Protein AF-A0A9N7KS49-F1 (afdb_monomer_lite)

Foldseek 3Di:
DDPLPPDFLVPFPFPPQADDDDLVPDDPVQSLQLRLLSQLLRCVVSVHDQVVSCVNRVDHPVLSVQLVVQQQDQDPVRGRNHSVSSHPPPPPPVPPDDPDPPPDPPPPPDDDD

pLDDT: mean 70.11, std 21.0, range [32.97, 94.88]

Structure (mmCIF, N/CA/C/O backbone):
data_AF-A0A9N7KS49-F1
#
_entry.id   AF-A0A9N7KS49-F1
#
loop_
_atom_site.group_PDB
_atom_site.id
_atom_site.type_symbol
_atom_site.label_atom_id
_atom_site.label_alt_id
_atom_site.label_comp_id
_atom_site.label_asym_id
_atom_site.label_entity_id
_atom_site.label_seq_id
_atom_site.pdbx_PDB_ins_code
_atom_site.Cartn_x
_atom_site.Cartn_y
_atom_site.Cartn_z
_atom_site.occupancy
_atom_site.B_iso_or_equiv
_atom_site.auth_seq_id
_atom_site.auth_comp_id
_atom_site.auth_asym_id
_atom_site.auth_atom_id
_atom_site.pdbx_PDB_model_num
ATOM 1 N N . MET A 1 1 ? -7.348 2.659 28.019 1.00 32.97 1 MET A N 1
ATOM 2 C CA . MET A 1 1 ? -6.104 1.973 27.601 1.00 32.97 1 MET A CA 1
ATOM 3 C C . MET A 1 1 ? -6.292 1.428 26.188 1.00 32.97 1 MET A C 1
ATOM 5 O O . MET A 1 1 ? -6.811 0.331 26.024 1.00 32.97 1 MET A O 1
ATOM 9 N N . SER A 1 2 ? -5.952 2.203 25.156 1.00 36.44 2 SER A N 1
ATOM 10 C CA . SER A 1 2 ? -6.073 1.741 23.767 1.00 36.44 2 SER A CA 1
ATOM 11 C C . SER A 1 2 ? -4.874 0.860 23.429 1.00 36.44 2 SER A C 1
ATOM 13 O O . SER A 1 2 ? -3.767 1.361 23.246 1.00 36.44 2 SER A O 1
ATOM 15 N N . LYS A 1 3 ? -5.077 -0.461 23.383 1.00 36.06 3 LYS A N 1
ATOM 16 C CA . LYS A 1 3 ? -4.084 -1.396 22.845 1.00 36.06 3 LYS A CA 1
ATOM 17 C C . LYS A 1 3 ? -3.938 -1.092 21.353 1.00 36.06 3 LYS A C 1
ATOM 19 O O . LYS A 1 3 ? -4.767 -1.519 20.556 1.00 36.06 3 LYS A O 1
ATOM 24 N N . SER A 1 4 ? -2.910 -0.330 20.984 1.00 38.47 4 SER A N 1
ATOM 25 C CA . SER A 1 4 ? -2.469 -0.206 19.594 1.00 38.47 4 SER A CA 1
ATOM 26 C C . SER A 1 4 ? -1.878 -1.557 19.189 1.00 38.47 4 SER A C 1
ATOM 28 O O . SER A 1 4 ? -0.683 -1.814 19.334 1.00 38.47 4 SER A O 1
ATOM 30 N N . GLY A 1 5 ? -2.755 -2.496 18.829 1.00 43.06 5 GLY A N 1
ATOM 31 C CA . GLY A 1 5 ? -2.355 -3.786 18.294 1.00 43.06 5 GLY A CA 1
ATOM 32 C C . GLY A 1 5 ? -1.620 -3.531 16.989 1.00 43.06 5 GLY A C 1
ATOM 33 O O . GLY A 1 5 ? -2.218 -3.039 16.036 1.00 43.06 5 GLY A O 1
ATOM 34 N N . LYS A 1 6 ? -0.318 -3.822 16.957 1.00 48.78 6 LYS A N 1
ATOM 35 C CA . LYS A 1 6 ? 0.483 -3.789 15.731 1.00 48.78 6 LYS A CA 1
ATOM 36 C C . LYS A 1 6 ? -0.071 -4.858 14.787 1.00 48.78 6 LYS A C 1
ATOM 38 O O . LYS A 1 6 ? 0.258 -6.035 14.917 1.00 48.78 6 LYS A O 1
ATOM 43 N N . ILE A 1 7 ? -0.970 -4.465 13.891 1.00 54.75 7 ILE A N 1
ATOM 44 C CA . ILE A 1 7 ? -1.427 -5.326 12.801 1.00 54.75 7 ILE A CA 1
ATOM 45 C C . ILE A 1 7 ? -0.326 -5.285 11.743 1.00 54.75 7 ILE A C 1
ATOM 47 O O . ILE A 1 7 ? -0.120 -4.248 11.114 1.00 54.75 7 ILE A O 1
ATOM 51 N N . SER A 1 8 ? 0.422 -6.381 11.599 1.00 51.72 8 SER A N 1
ATOM 52 C CA . SER A 1 8 ? 1.389 -6.528 10.509 1.00 51.72 8 SER A CA 1
ATOM 53 C C . SER A 1 8 ? 0.667 -6.901 9.215 1.00 51.72 8 SER A C 1
ATOM 55 O O . SER A 1 8 ? -0.390 -7.538 9.237 1.00 51.72 8 SER A O 1
ATOM 57 N N . CYS A 1 9 ? 1.238 -6.495 8.079 1.00 49.56 9 CYS A N 1
ATOM 58 C CA . CYS A 1 9 ? 0.683 -6.788 6.757 1.00 49.56 9 CYS A CA 1
ATOM 59 C C . CYS A 1 9 ? 0.601 -8.307 6.496 1.00 49.56 9 CYS A C 1
ATOM 61 O O . CYS A 1 9 ? -0.313 -8.763 5.818 1.00 49.56 9 CYS A O 1
ATOM 63 N N . ASP A 1 10 ? 1.496 -9.087 7.110 1.00 51.16 10 ASP A N 1
ATOM 64 C CA . ASP A 1 10 ? 1.628 -10.542 6.927 1.00 51.16 10 ASP A CA 1
ATOM 65 C C . ASP A 1 10 ? 0.418 -11.346 7.432 1.00 51.16 10 ASP A C 1
ATOM 67 O O . ASP A 1 10 ? 0.258 -12.510 7.081 1.00 51.16 10 ASP A O 1
ATOM 71 N N . LYS A 1 11 ? -0.436 -10.741 8.273 1.00 49.00 11 LYS A N 1
ATOM 72 C CA . LYS A 1 11 ? -1.644 -11.378 8.831 1.00 49.00 11 LYS A CA 1
ATOM 73 C C . LYS A 1 11 ? -2.928 -11.060 8.062 1.00 49.00 11 LYS A C 1
ATOM 75 O O . LYS A 1 11 ? -3.998 -11.516 8.458 1.00 49.00 11 LYS A O 1
ATOM 80 N N . LEU A 1 12 ? -2.848 -10.237 7.023 1.00 56.22 12 LEU A N 1
ATOM 81 C CA . LEU A 1 12 ? -3.991 -9.849 6.203 1.00 56.22 12 LEU A CA 1
ATOM 82 C C . LEU A 1 12 ? -4.042 -10.757 4.970 1.00 56.22 12 LEU A C 1
ATOM 84 O O . LEU A 1 12 ? -2.997 -11.069 4.408 1.00 56.22 12 LEU A O 1
ATOM 88 N N . ASP A 1 13 ? -5.234 -11.189 4.541 1.00 54.78 13 ASP A N 1
ATOM 89 C CA . ASP A 1 13 ? -5.373 -11.978 3.309 1.00 54.78 13 ASP A CA 1
ATOM 90 C C . ASP A 1 13 ? -5.166 -11.035 2.117 1.00 54.78 13 ASP A C 1
ATOM 92 O O . ASP A 1 13 ? -6.062 -10.317 1.662 1.00 54.78 13 ASP A O 1
ATOM 96 N N . LEU A 1 14 ? -3.901 -10.888 1.725 1.00 62.91 14 LEU A N 1
ATOM 97 C CA . LEU A 1 14 ? -3.484 -10.035 0.624 1.00 62.91 14 LEU A CA 1
ATOM 98 C C . LEU A 1 14 ? -3.840 -10.735 -0.692 1.00 62.91 14 LEU A C 1
ATOM 100 O O . LEU A 1 14 ? -3.724 -11.954 -0.808 1.00 62.91 14 LEU A O 1
ATOM 104 N N . ARG A 1 15 ? -4.191 -9.965 -1.729 1.00 67.50 15 ARG A N 1
ATOM 105 C CA . ARG A 1 15 ? -4.264 -10.500 -3.097 1.00 67.50 15 ARG A CA 1
ATOM 106 C C . ARG A 1 15 ? -2.903 -11.106 -3.468 1.00 67.50 15 ARG A C 1
ATOM 108 O O . ARG A 1 15 ? -1.940 -10.369 -3.665 1.00 67.50 15 ARG A O 1
ATOM 115 N N . LYS A 1 16 ? -2.815 -12.442 -3.472 1.00 65.25 16 LYS A N 1
ATOM 116 C CA . LYS A 1 16 ? -1.558 -13.216 -3.568 1.00 65.25 16 LYS A CA 1
ATOM 117 C C . LYS A 1 16 ? -0.776 -12.959 -4.859 1.00 65.25 16 LYS A C 1
ATOM 119 O O . LYS A 1 16 ? 0.422 -13.200 -4.920 1.00 65.25 16 LYS A O 1
ATOM 124 N N . ASP A 1 17 ? -1.462 -12.474 -5.880 1.00 69.62 17 ASP A N 1
ATOM 125 C CA . ASP A 1 17 ? -0.952 -12.122 -7.199 1.00 69.62 17 ASP A CA 1
ATOM 126 C C . ASP A 1 17 ? -0.369 -10.699 -7.271 1.00 69.62 17 ASP A C 1
ATOM 128 O O . ASP A 1 17 ? 0.238 -10.330 -8.280 1.00 69.62 17 ASP A O 1
ATOM 132 N N . TRP A 1 18 ? -0.532 -9.880 -6.225 1.00 75.38 18 TRP A N 1
ATOM 133 C CA . TRP A 1 18 ? -0.075 -8.495 -6.247 1.00 75.38 18 TRP A CA 1
ATOM 134 C C . TRP A 1 18 ? 1.433 -8.380 -6.010 1.00 75.38 18 TRP A C 1
ATOM 136 O O . TRP A 1 18 ? 1.931 -8.829 -4.977 1.00 75.38 18 TRP A O 1
ATOM 146 N N . PRO A 1 19 ? 2.172 -7.702 -6.907 1.00 74.06 19 PRO A N 1
ATOM 147 C CA . PRO A 1 19 ? 3.600 -7.496 -6.722 1.00 74.06 19 PRO A CA 1
ATOM 148 C C . PRO A 1 19 ? 3.875 -6.633 -5.483 1.00 74.06 19 PRO A C 1
ATOM 150 O O . PRO A 1 19 ? 3.275 -5.567 -5.307 1.00 74.06 19 PRO A O 1
ATOM 153 N N . VAL A 1 20 ? 4.813 -7.090 -4.650 1.00 73.50 20 VAL A N 1
ATOM 154 C CA . VAL A 1 20 ? 5.275 -6.405 -3.433 1.00 73.50 20 VAL A CA 1
ATOM 155 C C . VAL A 1 20 ? 6.520 -5.563 -3.757 1.00 73.50 20 VAL A C 1
ATOM 157 O O . VAL A 1 20 ? 7.376 -6.024 -4.514 1.00 73.50 20 VAL A O 1
ATOM 160 N N . PRO A 1 21 ? 6.641 -4.325 -3.241 1.00 71.44 21 PRO A N 1
ATOM 161 C CA . PRO A 1 21 ? 7.847 -3.517 -3.415 1.00 71.44 21 PRO A CA 1
ATOM 162 C C . PRO A 1 21 ? 9.099 -4.151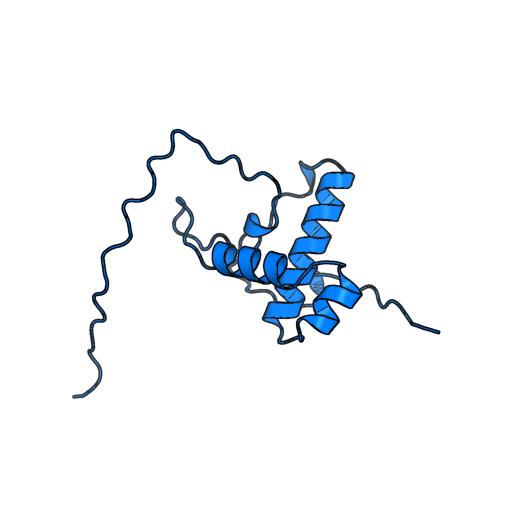 -2.787 1.00 71.44 21 PRO A C 1
ATOM 164 O O . PRO A 1 21 ? 9.018 -4.779 -1.735 1.00 71.44 21 PRO A O 1
ATOM 167 N N . ALA A 1 22 ? 10.269 -3.934 -3.396 1.00 75.69 22 ALA A N 1
ATOM 168 C CA . ALA A 1 22 ? 11.555 -4.389 -2.862 1.00 75.69 22 ALA A CA 1
ATOM 169 C C . ALA A 1 22 ? 12.044 -3.460 -1.732 1.00 75.69 22 ALA A C 1
ATOM 171 O O . ALA A 1 22 ? 12.682 -2.440 -1.988 1.00 75.69 22 ALA A O 1
ATOM 172 N N . TYR A 1 23 ? 11.714 -3.796 -0.484 1.00 67.06 23 TYR A N 1
ATOM 173 C CA . TYR A 1 23 ? 12.023 -2.983 0.702 1.00 67.06 23 TYR A CA 1
ATOM 174 C C . TYR A 1 23 ? 13.519 -2.807 0.979 1.00 67.06 23 TYR A C 1
ATOM 176 O O . TYR A 1 23 ? 13.926 -1.783 1.528 1.00 67.06 23 TYR A O 1
ATOM 184 N N . ASP A 1 24 ? 14.336 -3.783 0.595 1.00 70.06 24 ASP A N 1
ATOM 185 C CA . ASP A 1 24 ? 15.771 -3.797 0.901 1.00 70.06 24 ASP A CA 1
ATOM 186 C C . ASP A 1 24 ? 16.526 -2.653 0.213 1.00 70.06 24 ASP A C 1
ATOM 188 O O . ASP A 1 24 ? 17.569 -2.216 0.689 1.00 70.06 24 ASP A O 1
ATOM 192 N N . LEU A 1 25 ? 15.959 -2.124 -0.875 1.00 74.62 25 LEU A N 1
ATOM 193 C CA . LEU A 1 25 ? 16.529 -1.034 -1.666 1.00 74.62 25 LEU A CA 1
ATOM 194 C C . LEU A 1 25 ? 16.089 0.361 -1.194 1.00 74.62 25 LEU A C 1
ATOM 196 O O . LEU A 1 25 ? 16.511 1.358 -1.774 1.00 74.62 25 LEU A O 1
ATOM 200 N N . MET A 1 26 ? 15.219 0.448 -0.185 1.00 74.00 26 MET A N 1
ATOM 201 C CA . MET A 1 26 ? 14.646 1.710 0.290 1.00 74.00 26 MET A CA 1
ATOM 202 C C . MET A 1 26 ? 15.354 2.218 1.542 1.00 74.00 26 MET A C 1
ATOM 204 O O . MET A 1 26 ? 15.751 1.436 2.410 1.00 74.00 26 MET A O 1
ATOM 208 N N . ALA A 1 27 ? 15.432 3.542 1.683 1.00 81.50 27 ALA A N 1
ATOM 209 C CA . ALA A 1 27 ? 15.831 4.154 2.945 1.00 81.50 27 ALA A CA 1
ATOM 210 C C . ALA A 1 27 ? 14.790 3.862 4.043 1.00 81.50 27 ALA A C 1
ATOM 212 O O . ALA A 1 27 ? 13.608 3.661 3.760 1.00 81.50 27 ALA A O 1
ATOM 213 N N . GLU A 1 28 ? 15.198 3.882 5.314 1.00 77.50 28 GLU A N 1
ATOM 214 C CA . GLU A 1 28 ? 14.327 3.506 6.440 1.00 77.50 28 GLU A CA 1
ATOM 215 C C . GLU A 1 28 ? 13.019 4.315 6.492 1.00 77.50 28 GLU A C 1
ATOM 217 O O . GLU A 1 28 ? 11.927 3.753 6.574 1.00 77.50 28 GLU A O 1
ATOM 222 N N . ALA A 1 29 ? 13.107 5.637 6.332 1.00 78.06 29 ALA A N 1
ATOM 223 C CA . ALA A 1 29 ? 11.934 6.510 6.296 1.00 78.06 29 ALA A CA 1
ATOM 224 C C . ALA A 1 29 ? 10.984 6.192 5.123 1.00 78.06 29 ALA A C 1
ATOM 226 O O . ALA A 1 29 ? 9.761 6.314 5.242 1.00 78.06 29 ALA A O 1
ATOM 227 N N . GLU A 1 30 ? 11.529 5.762 3.983 1.00 80.00 30 GLU A N 1
ATOM 228 C CA . GLU A 1 30 ? 10.734 5.358 2.824 1.00 80.00 30 GLU A CA 1
ATOM 229 C C . GLU A 1 30 ? 10.060 4.006 3.061 1.00 80.00 30 GLU A C 1
ATOM 231 O O . GLU A 1 30 ? 8.871 3.862 2.755 1.00 80.00 30 GLU A O 1
ATOM 236 N N . ARG A 1 31 ? 10.774 3.050 3.675 1.00 81.81 31 ARG A N 1
ATOM 237 C CA . ARG A 1 31 ? 10.221 1.749 4.078 1.00 81.81 31 ARG A CA 1
ATOM 238 C C . ARG A 1 31 ? 9.014 1.922 4.984 1.00 81.81 31 ARG A C 1
ATOM 240 O O . ARG A 1 31 ? 7.957 1.364 4.689 1.00 81.81 31 ARG A O 1
ATOM 247 N N . GLU A 1 32 ? 9.129 2.734 6.033 1.00 84.38 32 GLU A N 1
ATOM 248 C CA . GLU A 1 32 ? 8.014 2.981 6.952 1.00 84.38 32 GLU A CA 1
ATOM 249 C C . GL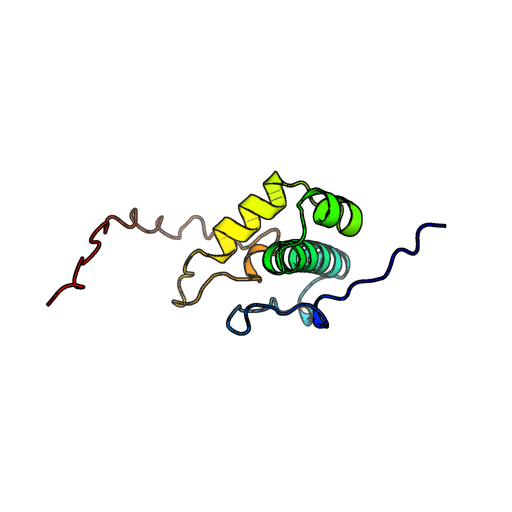U A 1 32 ? 6.792 3.569 6.234 1.00 84.38 32 GLU A C 1
ATOM 251 O O . GLU A 1 32 ? 5.648 3.169 6.479 1.00 84.38 32 GLU A O 1
ATOM 256 N N . ALA A 1 33 ? 7.012 4.525 5.327 1.00 85.75 33 ALA A N 1
ATOM 257 C CA . ALA A 1 33 ? 5.934 5.148 4.569 1.00 85.75 33 ALA A CA 1
ATOM 258 C C . ALA A 1 33 ? 5.233 4.146 3.635 1.00 85.75 33 ALA A C 1
ATOM 260 O O . ALA A 1 33 ? 4.002 4.149 3.528 1.00 85.75 33 ALA A O 1
ATOM 261 N N . VAL A 1 34 ? 6.001 3.278 2.971 1.00 86.50 34 VAL A N 1
ATOM 262 C CA . VAL A 1 34 ? 5.487 2.215 2.096 1.00 86.50 34 VAL A CA 1
ATOM 263 C C . VAL A 1 34 ? 4.702 1.184 2.906 1.00 86.50 34 VAL A C 1
ATOM 265 O O . VAL A 1 34 ? 3.566 0.872 2.546 1.00 86.50 34 VAL A O 1
ATOM 268 N N . GLN A 1 35 ? 5.230 0.735 4.046 1.00 86.62 35 GLN A N 1
ATOM 269 C CA . GLN A 1 35 ? 4.549 -0.211 4.933 1.00 86.62 35 GLN A CA 1
ATOM 270 C C . GLN A 1 35 ? 3.213 0.337 5.448 1.00 86.62 35 GLN A C 1
ATOM 272 O O . GLN A 1 35 ? 2.199 -0.358 5.381 1.00 86.62 35 GLN A O 1
ATOM 277 N N . LYS A 1 36 ? 3.165 1.605 5.884 1.00 89.25 36 LYS A N 1
ATOM 278 C CA . LYS A 1 36 ? 1.913 2.259 6.316 1.00 89.25 36 LYS A CA 1
ATOM 279 C C . LYS A 1 36 ? 0.859 2.268 5.208 1.00 89.25 36 LYS A C 1
ATOM 281 O O . LYS A 1 36 ? -0.313 1.982 5.456 1.00 89.25 36 LYS A O 1
ATOM 286 N N . ARG A 1 37 ? 1.262 2.573 3.973 1.00 91.06 37 ARG A N 1
ATOM 287 C CA . ARG A 1 37 ? 0.360 2.584 2.810 1.00 91.06 37 ARG A CA 1
ATOM 288 C C . ARG A 1 37 ? -0.111 1.183 2.434 1.00 91.06 37 ARG A C 1
ATOM 290 O O . ARG A 1 37 ? -1.298 1.014 2.159 1.00 91.06 37 ARG A O 1
ATOM 297 N N . MET A 1 38 ? 0.778 0.190 2.459 1.00 89.19 38 MET A N 1
ATOM 298 C CA . MET A 1 38 ? 0.416 -1.207 2.216 1.00 89.19 38 MET A CA 1
ATOM 299 C C . MET A 1 38 ? -0.564 -1.727 3.263 1.00 89.19 38 MET A C 1
ATOM 301 O O . MET A 1 38 ? -1.593 -2.285 2.890 1.00 89.19 38 MET A O 1
ATOM 305 N N . LEU A 1 39 ? -0.321 -1.445 4.546 1.00 90.19 39 LEU A N 1
ATOM 306 C CA . LEU A 1 39 ? -1.246 -1.774 5.627 1.00 90.19 39 LEU A CA 1
ATOM 307 C C . LEU A 1 39 ? -2.619 -1.125 5.405 1.00 90.19 39 LEU A C 1
ATOM 309 O O . LEU A 1 39 ? -3.648 -1.782 5.549 1.00 90.19 39 LEU A O 1
ATOM 313 N N . ALA A 1 40 ? -2.658 0.144 4.990 1.00 92.12 40 ALA A N 1
ATOM 314 C CA . ALA A 1 40 ? -3.915 0.840 4.727 1.00 92.12 40 ALA A CA 1
ATOM 315 C C . ALA A 1 40 ? -4.713 0.207 3.573 1.00 92.12 40 ALA A C 1
ATOM 317 O O . ALA A 1 40 ? -5.935 0.060 3.660 1.00 92.12 40 ALA A O 1
ATOM 318 N N . MET A 1 41 ? -4.022 -0.186 2.499 1.00 90.81 41 MET A N 1
ATOM 319 C CA . MET A 1 41 ? -4.623 -0.899 1.371 1.00 90.81 41 MET A CA 1
ATOM 320 C C . MET A 1 41 ? -5.130 -2.281 1.794 1.00 90.81 41 MET A C 1
ATOM 322 O O . MET A 1 41 ? -6.282 -2.613 1.523 1.00 90.81 41 MET A O 1
ATOM 326 N N . ALA A 1 42 ? -4.311 -3.049 2.512 1.00 89.50 42 ALA A N 1
ATOM 327 C CA . ALA A 1 42 ? -4.632 -4.396 2.965 1.00 89.50 42 ALA A CA 1
ATOM 328 C C . ALA A 1 42 ? -5.836 -4.420 3.921 1.00 89.50 42 ALA A C 1
ATOM 330 O O . ALA A 1 42 ? -6.756 -5.215 3.732 1.00 89.50 42 ALA A O 1
ATOM 331 N N . LEU A 1 43 ? -5.896 -3.502 4.894 1.00 88.81 43 LEU A N 1
ATOM 332 C CA . LEU A 1 43 ? -7.055 -3.359 5.781 1.00 88.81 43 LEU A CA 1
ATOM 333 C C . LEU A 1 43 ? -8.324 -3.063 4.977 1.00 88.81 43 LEU A C 1
ATOM 335 O O . LEU A 1 43 ? -9.381 -3.647 5.216 1.00 88.81 43 LEU A O 1
ATOM 339 N N . ARG A 1 44 ? -8.243 -2.171 3.985 1.00 91.69 44 ARG A N 1
ATOM 340 C CA . ARG A 1 44 ? -9.422 -1.846 3.183 1.00 91.69 44 ARG A CA 1
ATOM 341 C C . ARG A 1 44 ? -9.877 -3.024 2.316 1.00 91.69 44 ARG A C 1
ATOM 343 O O . ARG A 1 44 ? -11.090 -3.210 2.195 1.00 91.69 44 ARG A O 1
ATOM 350 N N . LEU A 1 45 ? -8.948 -3.793 1.744 1.00 88.00 45 LEU A N 1
ATOM 351 C CA . LEU A 1 45 ? -9.239 -4.999 0.956 1.00 88.00 45 LEU A CA 1
ATOM 352 C C . LEU A 1 45 ? -9.883 -6.104 1.803 1.00 88.00 45 LEU A C 1
ATOM 354 O O . LEU A 1 45 ? -10.818 -6.742 1.338 1.00 88.00 45 LEU A O 1
ATOM 358 N N . ASN A 1 46 ? -9.486 -6.232 3.071 1.00 86.94 46 ASN A N 1
ATOM 359 C CA . ASN A 1 46 ? -10.099 -7.147 4.043 1.00 86.94 46 ASN A CA 1
ATOM 360 C C . ASN A 1 46 ? -11.445 -6.645 4.611 1.00 86.94 46 ASN A C 1
ATOM 362 O O . ASN A 1 46 ? -11.936 -7.143 5.618 1.00 86.94 46 ASN A O 1
ATOM 366 N N . GLY A 1 47 ? -12.057 -5.627 3.998 1.00 90.12 47 GLY A N 1
ATOM 367 C CA . GLY A 1 47 ? -13.395 -5.157 4.366 1.00 90.12 47 GLY A CA 1
ATOM 368 C C . GLY A 1 47 ? -13.451 -4.180 5.544 1.00 90.12 47 GLY A C 1
ATOM 369 O O . GLY A 1 47 ? -14.541 -3.725 5.898 1.00 90.12 47 GLY A O 1
ATOM 370 N N . HIS A 1 48 ? -12.315 -3.773 6.123 1.00 92.06 48 HIS A N 1
ATOM 371 C CA . HIS A 1 48 ? -12.326 -2.783 7.200 1.00 92.06 48 HIS A CA 1
ATOM 372 C C . HIS A 1 48 ? -12.850 -1.421 6.709 1.00 92.06 48 HIS A C 1
ATOM 374 O O . HIS A 1 48 ? -12.547 -0.945 5.608 1.00 92.06 48 HIS A O 1
ATOM 380 N N . ARG A 1 49 ? -13.637 -0.750 7.562 1.00 93.62 49 ARG A N 1
ATOM 381 C CA . ARG A 1 49 ? -14.194 0.584 7.280 1.00 93.62 49 ARG A CA 1
ATOM 382 C C . ARG A 1 49 ? -13.071 1.624 7.239 1.00 93.62 49 ARG A C 1
ATOM 384 O O . ARG A 1 49 ? -12.147 1.565 8.043 1.00 93.62 49 ARG A O 1
ATOM 391 N N . TYR A 1 50 ? -13.206 2.652 6.396 1.00 93.06 50 TYR A N 1
ATOM 392 C CA . TYR A 1 50 ? -12.200 3.722 6.276 1.00 93.06 50 TYR A CA 1
ATOM 393 C C . TYR A 1 50 ? -11.832 4.396 7.606 1.00 93.06 50 TYR A C 1
ATOM 395 O O . TYR A 1 50 ? -10.670 4.725 7.791 1.00 93.06 50 TYR A O 1
ATOM 403 N N . LYS A 1 51 ? -12.778 4.538 8.548 1.00 93.75 51 LYS A N 1
ATOM 404 C CA . LYS A 1 51 ? -12.485 5.077 9.889 1.00 93.75 51 LYS A CA 1
ATOM 405 C C . LYS A 1 51 ? -11.459 4.232 10.658 1.00 93.75 51 LYS A C 1
ATOM 407 O O . LYS A 1 51 ? -10.601 4.786 11.326 1.00 93.75 51 LYS A O 1
ATOM 412 N N . VAL A 1 52 ? -11.538 2.904 10.536 1.00 93.25 52 VAL A N 1
ATOM 413 C CA . VAL A 1 52 ? -10.595 1.965 11.171 1.00 93.25 52 VAL A CA 1
ATOM 414 C C . VAL A 1 52 ? -9.235 2.025 10.477 1.00 93.25 52 VAL A C 1
ATOM 416 O O . VAL A 1 52 ? -8.197 2.048 11.131 1.00 93.25 52 VAL A O 1
ATOM 419 N N . VAL A 1 53 ? -9.235 2.106 9.144 1.00 92.88 53 VAL A N 1
ATOM 420 C CA . VAL A 1 53 ? -8.003 2.275 8.360 1.00 92.88 53 VAL A CA 1
ATOM 421 C C . VAL A 1 53 ? -7.276 3.557 8.768 1.00 92.88 53 VAL A C 1
ATOM 423 O O . VAL A 1 53 ? -6.080 3.522 9.048 1.00 92.88 53 VAL A O 1
ATOM 426 N N . GLU A 1 54 ? -7.997 4.673 8.852 1.00 94.88 54 GLU A N 1
ATOM 427 C CA . GLU A 1 54 ? -7.450 5.971 9.242 1.00 94.88 54 GLU A CA 1
ATOM 428 C C . GLU A 1 54 ? -6.932 5.963 10.685 1.00 94.88 54 GLU A C 1
ATOM 430 O O . GLU A 1 54 ? -5.819 6.422 10.918 1.00 94.88 54 GLU A O 1
ATOM 435 N N . SER A 1 55 ? -7.655 5.359 11.638 1.00 93.44 55 SER A N 1
ATOM 436 C CA . SER A 1 55 ? -7.184 5.277 13.029 1.00 93.44 55 SER A CA 1
ATOM 437 C C . SER A 1 55 ? -5.907 4.451 13.196 1.00 93.44 55 SER A C 1
ATOM 439 O O . SER A 1 55 ? -5.112 4.733 14.085 1.00 93.44 55 SER A O 1
ATOM 441 N N . LEU A 1 56 ? -5.717 3.417 12.370 1.00 90.75 56 LEU A N 1
ATOM 442 C CA . LEU A 1 56 ? -4.576 2.503 12.482 1.00 90.75 56 LEU A CA 1
ATOM 443 C C . LEU A 1 56 ? -3.353 2.961 11.684 1.00 90.75 56 LEU A C 1
ATOM 445 O O . LEU A 1 56 ? -2.230 2.619 12.038 1.00 90.75 56 LEU A O 1
ATOM 449 N N . THR A 1 57 ? -3.560 3.704 10.597 1.00 90.56 57 THR A N 1
ATOM 450 C CA . THR A 1 57 ? -2.485 4.042 9.645 1.00 90.56 57 THR A CA 1
ATOM 451 C C . THR A 1 57 ? -2.248 5.539 9.482 1.00 90.56 57 THR A C 1
ATOM 453 O O . THR A 1 57 ? -1.254 5.931 8.876 1.00 90.56 57 THR A O 1
ATOM 456 N N . GLY A 1 58 ? -3.162 6.383 9.969 1.00 92.12 58 GLY A N 1
ATOM 457 C CA . GLY A 1 58 ? -3.178 7.824 9.703 1.00 92.12 58 GLY A CA 1
ATOM 458 C C . GLY A 1 58 ? -3.540 8.190 8.257 1.00 92.12 58 GLY A C 1
ATOM 459 O O . GLY A 1 58 ? -3.537 9.366 7.895 1.00 92.12 58 GLY A O 1
ATOM 460 N N . MET A 1 59 ? -3.845 7.206 7.402 1.00 92.00 59 MET A N 1
ATOM 461 C CA . MET A 1 59 ? -4.130 7.442 5.989 1.00 92.00 59 MET A CA 1
ATOM 462 C C . MET A 1 59 ? -5.573 7.897 5.783 1.00 92.00 59 MET A C 1
ATOM 464 O O . MET A 1 59 ? -6.526 7.169 6.060 1.00 92.00 59 MET A O 1
ATOM 468 N N . LYS A 1 60 ? -5.731 9.083 5.191 1.00 92.50 60 LYS A N 1
ATOM 469 C CA . LYS A 1 60 ? -7.041 9.633 4.828 1.00 92.50 60 LYS A CA 1
ATOM 470 C C . LYS A 1 60 ? -7.740 8.767 3.780 1.00 92.50 60 LYS A C 1
ATOM 472 O O . LYS A 1 60 ? -7.113 8.280 2.834 1.00 92.50 60 LYS A O 1
ATOM 477 N N . ARG A 1 61 ? -9.073 8.684 3.865 1.00 92.44 61 ARG A N 1
ATOM 478 C CA . ARG A 1 61 ? -9.936 7.943 2.920 1.00 92.44 61 ARG A CA 1
ATOM 479 C C . ARG A 1 61 ? -9.588 8.186 1.448 1.00 92.44 61 ARG A C 1
ATOM 481 O O . ARG A 1 61 ? -9.505 7.231 0.682 1.00 92.44 61 ARG A O 1
ATOM 488 N N . GLN A 1 62 ? -9.400 9.445 1.052 1.00 92.50 62 GLN A N 1
ATOM 489 C CA . GLN A 1 62 ? -9.109 9.825 -0.337 1.00 92.50 62 GLN A CA 1
ATOM 490 C C . GLN A 1 62 ? -7.781 9.235 -0.830 1.00 92.50 62 GLN A C 1
ATOM 492 O O . GLN A 1 62 ? -7.715 8.720 -1.946 1.00 92.50 62 GLN A O 1
ATOM 497 N N . ALA A 1 63 ? -6.747 9.246 0.016 1.00 90.94 63 ALA A N 1
ATOM 498 C CA . ALA A 1 63 ? -5.446 8.675 -0.312 1.00 90.94 63 ALA A CA 1
ATOM 499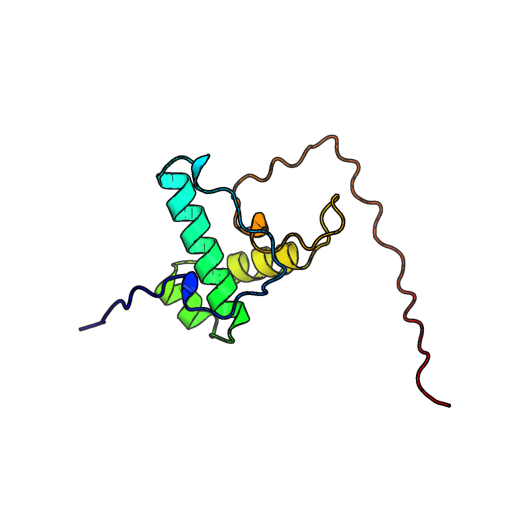 C C . ALA A 1 63 ? -5.540 7.152 -0.480 1.00 90.94 63 ALA A C 1
ATOM 501 O O . ALA A 1 63 ? -5.065 6.613 -1.477 1.00 90.94 63 ALA A O 1
ATOM 502 N N . VAL A 1 64 ? -6.228 6.466 0.441 1.00 92.38 64 VAL A N 1
ATOM 503 C CA . VAL A 1 64 ? -6.452 5.012 0.360 1.00 92.38 64 VAL A CA 1
ATOM 504 C C . VAL A 1 64 ? -7.249 4.643 -0.891 1.00 92.38 64 VAL A C 1
ATOM 506 O O . VAL A 1 64 ? -6.869 3.734 -1.620 1.00 92.38 64 VAL A O 1
ATOM 509 N N . HIS A 1 65 ? -8.324 5.376 -1.184 1.00 91.25 65 HIS A N 1
ATOM 510 C CA . HIS A 1 65 ? -9.129 5.160 -2.384 1.00 91.25 65 HIS A CA 1
ATOM 511 C C . HIS A 1 65 ? -8.316 5.359 -3.674 1.00 91.25 65 HIS A C 1
ATOM 513 O O . HIS A 1 65 ? -8.379 4.529 -4.577 1.00 91.25 65 HIS A O 1
ATOM 519 N N . SER A 1 66 ? -7.509 6.423 -3.750 1.00 89.69 66 SER A N 1
ATOM 520 C CA . SER A 1 66 ? -6.622 6.678 -4.893 1.00 89.69 66 SER A CA 1
ATOM 521 C C . SER A 1 66 ? -5.580 5.568 -5.078 1.00 89.69 66 SER A C 1
ATOM 523 O O . SER A 1 66 ? -5.336 5.123 -6.199 1.00 89.69 66 SER A O 1
ATOM 525 N N . MET A 1 67 ? -4.989 5.070 -3.987 1.00 90.81 67 MET A N 1
ATOM 526 C CA . MET A 1 67 ? -4.061 3.935 -4.041 1.00 90.81 67 MET A CA 1
ATOM 527 C C . MET A 1 67 ? -4.736 2.659 -4.541 1.00 90.81 67 MET A C 1
ATOM 529 O O . MET A 1 67 ? -4.174 2.001 -5.406 1.00 90.81 67 MET A O 1
ATOM 533 N N . LEU A 1 68 ? -5.938 2.334 -4.063 1.00 90.00 68 LEU A N 1
ATOM 534 C CA . LEU A 1 68 ? -6.660 1.136 -4.505 1.00 90.00 68 LEU A CA 1
ATOM 535 C C . LEU A 1 68 ? -7.056 1.212 -5.979 1.00 90.00 68 LEU A C 1
ATOM 537 O O . LEU A 1 68 ? -6.808 0.266 -6.716 1.00 90.00 68 LEU A O 1
ATOM 541 N N . ARG A 1 69 ? -7.551 2.369 -6.437 1.00 88.19 69 ARG A N 1
ATOM 542 C CA . ARG A 1 69 ? -7.835 2.586 -7.862 1.00 88.19 69 ARG A CA 1
ATOM 543 C C . ARG A 1 69 ? -6.590 2.371 -8.723 1.00 88.19 69 ARG A C 1
ATOM 545 O O . ARG A 1 69 ? -6.683 1.797 -9.798 1.00 88.19 69 ARG A O 1
ATOM 552 N N . ARG A 1 70 ? -5.424 2.843 -8.264 1.00 86.38 70 ARG A N 1
ATOM 553 C CA . ARG A 1 70 ? -4.145 2.618 -8.957 1.00 86.38 70 ARG A CA 1
ATOM 554 C C . ARG A 1 70 ? -3.715 1.156 -8.903 1.00 86.38 70 ARG A C 1
ATOM 556 O O . ARG A 1 70 ? -3.213 0.654 -9.896 1.00 86.38 70 ARG A O 1
ATOM 563 N N . ALA A 1 71 ? -3.922 0.479 -7.780 1.00 86.81 71 ALA A N 1
ATOM 564 C CA . ALA A 1 71 ? -3.557 -0.922 -7.598 1.00 86.81 71 ALA A CA 1
ATOM 565 C C . ALA A 1 71 ? -4.310 -1.867 -8.550 1.00 86.81 71 ALA A C 1
ATOM 567 O O . ALA A 1 71 ? -3.767 -2.891 -8.957 1.00 86.81 71 ALA A O 1
ATOM 568 N N . GLU A 1 72 ? -5.530 -1.493 -8.936 1.00 83.69 72 GLU A N 1
ATOM 569 C CA . GLU A 1 72 ? -6.357 -2.210 -9.912 1.00 83.69 72 GLU A CA 1
ATOM 570 C C . GLU A 1 72 ? -5.964 -1.943 -11.375 1.00 83.69 72 GLU A C 1
ATOM 572 O O . GLU A 1 72 ? -6.417 -2.657 -12.267 1.00 83.69 72 GLU A O 1
ATOM 577 N N . MET A 1 73 ? -5.124 -0.940 -11.654 1.00 84.31 73 MET A N 1
ATOM 578 C CA . MET A 1 73 ? -4.662 -0.668 -13.016 1.00 84.31 73 MET A CA 1
ATOM 579 C C . MET A 1 73 ? -3.641 -1.711 -13.468 1.00 84.31 73 MET A C 1
ATOM 581 O O . MET A 1 73 ? -2.789 -2.135 -12.689 1.00 84.31 73 MET A O 1
ATOM 585 N N . ILE A 1 74 ? -3.676 -2.060 -14.751 1.00 77.25 74 ILE A N 1
ATOM 586 C CA . ILE A 1 74 ? -2.650 -2.897 -15.375 1.00 77.25 74 ILE A CA 1
ATOM 587 C C . ILE A 1 74 ? -1.396 -2.055 -15.630 1.00 77.25 74 ILE A C 1
ATOM 589 O O . ILE A 1 74 ? -1.462 -0.969 -16.210 1.00 77.25 74 ILE A O 1
ATOM 593 N N . ALA A 1 75 ? -0.257 -2.544 -15.153 1.00 75.38 75 ALA A N 1
ATOM 594 C CA . ALA A 1 75 ? 1.060 -1.983 -15.396 1.00 75.38 75 ALA A CA 1
ATOM 595 C C . ALA A 1 75 ? 1.611 -2.440 -16.767 1.00 75.38 75 ALA A C 1
ATOM 597 O O . ALA A 1 75 ? 1.094 -3.390 -17.357 1.00 75.38 75 ALA A O 1
ATOM 598 N N . PRO A 1 76 ? 2.670 -1.795 -17.296 1.00 75.00 76 PRO A N 1
ATOM 599 C CA . PRO A 1 76 ? 3.253 -2.156 -18.595 1.00 75.00 76 PRO A CA 1
ATOM 600 C C . PRO A 1 76 ? 3.765 -3.601 -18.700 1.00 75.00 76 PRO A C 1
ATOM 602 O O . PRO A 1 76 ? 3.898 -4.118 -19.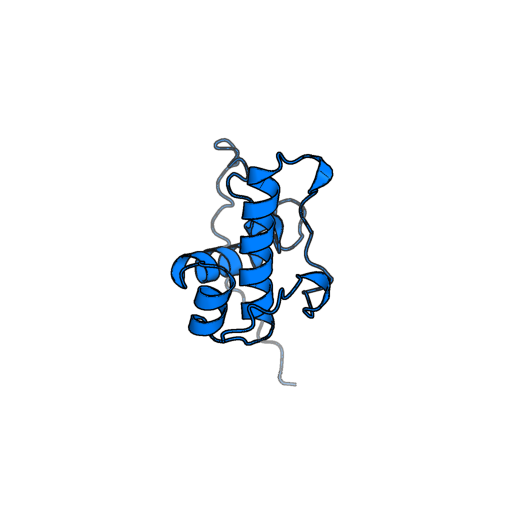801 1.00 75.00 76 PRO A O 1
ATOM 605 N N . ASP A 1 77 ? 4.034 -4.257 -17.570 1.00 79.00 77 ASP A N 1
ATOM 606 C CA . ASP A 1 77 ? 4.415 -5.672 -17.496 1.00 79.00 77 ASP A CA 1
ATOM 607 C C . ASP A 1 77 ? 3.211 -6.634 -17.569 1.00 79.00 77 ASP A C 1
ATOM 609 O O . ASP A 1 77 ? 3.368 -7.837 -17.365 1.00 79.00 77 ASP A O 1
ATOM 613 N N . GLY A 1 78 ? 2.005 -6.118 -17.833 1.00 73.19 78 GLY A N 1
ATOM 614 C CA . GLY A 1 78 ? 0.772 -6.896 -17.973 1.00 73.19 78 GLY A CA 1
ATOM 615 C C . GLY A 1 78 ? 0.154 -7.348 -16.648 1.00 73.19 78 GLY A C 1
ATOM 616 O O . GLY A 1 78 ? -0.897 -7.986 -16.654 1.00 73.19 78 GLY A O 1
ATOM 617 N N . LYS A 1 79 ? 0.763 -7.009 -15.505 1.00 76.44 79 LYS A N 1
ATOM 618 C CA . LYS A 1 79 ? 0.265 -7.361 -14.168 1.00 76.44 79 LYS A CA 1
ATOM 619 C C . LYS A 1 79 ? -0.485 -6.186 -13.536 1.00 76.44 79 LYS A C 1
ATOM 621 O O . LYS A 1 79 ? -0.200 -5.035 -13.868 1.00 76.44 79 LYS A O 1
ATOM 626 N N . PRO A 1 80 ? -1.413 -6.420 -12.592 1.00 77.12 80 PRO A N 1
ATOM 627 C CA . PRO A 1 80 ? -1.946 -5.343 -11.768 1.00 77.12 80 PRO A CA 1
ATOM 628 C C . PRO A 1 80 ? -0.816 -4.595 -11.053 1.00 77.12 80 PRO A C 1
ATOM 630 O O . PRO A 1 80 ? 0.153 -5.200 -10.588 1.00 77.12 80 PRO A O 1
ATOM 633 N N . TYR A 1 81 ? -0.954 -3.278 -10.913 1.00 80.44 81 TYR A N 1
ATOM 634 C CA . TYR A 1 81 ? -0.017 -2.462 -10.142 1.00 80.44 81 TYR A CA 1
ATOM 635 C C . TYR A 1 81 ? 0.097 -2.973 -8.701 1.00 80.44 81 TYR A C 1
ATOM 637 O O . TYR A 1 81 ? 1.178 -2.957 -8.113 1.00 80.44 81 TYR A O 1
ATOM 645 N N . GLY A 1 82 ? -1.020 -3.430 -8.131 1.00 85.81 82 GLY A N 1
ATOM 646 C CA . GLY A 1 82 ? -1.085 -4.016 -6.802 1.00 85.81 82 GLY A CA 1
ATOM 647 C C . GLY A 1 82 ? -0.452 -3.127 -5.732 1.00 85.81 82 GLY A C 1
ATOM 648 O O . GLY A 1 82 ? -0.693 -1.917 -5.680 1.00 85.81 82 GLY A O 1
ATOM 649 N N . TYR A 1 83 ? 0.410 -3.704 -4.893 1.00 83.88 83 TYR A N 1
ATOM 650 C CA . TYR A 1 83 ? 1.069 -2.956 -3.821 1.00 83.88 83 TYR A CA 1
ATOM 651 C C . TYR A 1 83 ? 2.140 -1.979 -4.306 1.00 83.88 83 TYR A C 1
ATOM 653 O O . TYR A 1 83 ? 2.539 -1.111 -3.530 1.00 83.88 83 TYR A O 1
ATOM 661 N N . ARG A 1 84 ? 2.528 -1.977 -5.590 1.00 85.00 84 ARG A N 1
ATOM 662 C CA . ARG A 1 84 ? 3.379 -0.908 -6.153 1.00 85.00 84 ARG A CA 1
ATOM 663 C C . ARG A 1 84 ? 2.719 0.471 -6.037 1.00 85.00 84 ARG A C 1
ATOM 665 O O . ARG A 1 84 ? 3.412 1.481 -5.997 1.00 85.00 84 ARG A O 1
ATOM 672 N N 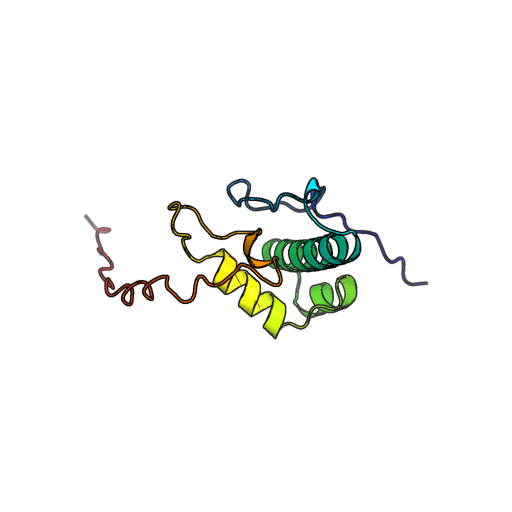. ALA A 1 85 ? 1.389 0.536 -5.911 1.00 86.19 85 ALA A N 1
ATOM 673 C CA . ALA A 1 85 ? 0.658 1.788 -5.698 1.00 86.19 85 ALA A CA 1
ATOM 674 C C . ALA A 1 85 ? 0.991 2.487 -4.361 1.00 86.19 85 ALA A C 1
ATOM 676 O O . ALA A 1 85 ? 0.696 3.675 -4.199 1.00 86.19 85 ALA A O 1
ATOM 677 N N . SER A 1 86 ? 1.611 1.769 -3.418 1.00 86.38 86 SER A N 1
ATOM 678 C CA . SER A 1 86 ? 2.098 2.308 -2.143 1.00 86.38 86 SER A CA 1
ATOM 679 C C . SER A 1 86 ? 3.391 3.127 -2.279 1.00 86.38 86 SER A C 1
ATOM 681 O O . SER A 1 86 ? 3.774 3.843 -1.350 1.00 86.38 86 SER A O 1
ATOM 683 N N . LEU A 1 87 ? 4.058 3.076 -3.433 1.00 83.38 87 LEU A N 1
ATOM 684 C CA . LEU A 1 87 ? 5.306 3.794 -3.646 1.00 83.38 87 LEU A CA 1
ATOM 685 C C . LEU A 1 87 ? 5.032 5.295 -3.860 1.00 83.38 87 LEU A C 1
ATOM 687 O O . LEU A 1 87 ? 4.178 5.651 -4.680 1.00 83.38 87 LEU A O 1
ATOM 691 N N . PRO A 1 88 ? 5.720 6.184 -3.114 1.00 66.44 88 PRO A N 1
ATOM 692 C CA . PRO A 1 88 ? 5.458 7.627 -3.142 1.00 66.44 88 PRO A CA 1
ATOM 693 C C . PRO A 1 88 ? 5.841 8.257 -4.482 1.00 66.44 88 PRO A C 1
ATOM 695 O O . PRO A 1 88 ? 5.156 9.155 -4.967 1.00 66.44 88 PRO A O 1
ATOM 698 N N . HIS A 1 89 ? 6.905 7.736 -5.090 1.00 60.44 89 HIS A N 1
ATOM 699 C CA . HIS A 1 89 ? 7.489 8.214 -6.331 1.00 60.44 89 HIS A CA 1
ATOM 700 C C . HIS A 1 89 ? 7.738 7.014 -7.238 1.00 60.44 89 HIS A C 1
ATOM 702 O O . HIS A 1 89 ? 8.883 6.669 -7.515 1.00 60.44 89 HIS A O 1
ATOM 708 N N . LEU A 1 90 ? 6.682 6.335 -7.709 1.00 53.44 90 LEU A N 1
ATOM 709 C CA . LEU A 1 90 ? 6.906 5.584 -8.941 1.00 53.44 90 LEU A CA 1
ATOM 710 C C . LEU A 1 90 ? 7.198 6.645 -9.994 1.00 53.44 90 LEU A C 1
ATOM 712 O O . LEU A 1 90 ? 6.297 7.421 -10.314 1.00 53.44 90 LEU A O 1
ATOM 716 N N . GLN A 1 91 ? 8.462 6.745 -10.418 1.00 40.66 91 GLN A N 1
ATOM 717 C CA . GLN A 1 91 ? 8.889 7.660 -11.465 1.00 40.66 91 GLN A CA 1
ATOM 718 C C . GLN A 1 91 ? 7.898 7.525 -12.616 1.00 40.66 91 GLN A C 1
ATOM 720 O O . GLN A 1 91 ? 7.857 6.517 -13.321 1.00 40.66 91 GLN A O 1
ATOM 725 N N . ILE A 1 92 ? 7.047 8.538 -12.765 1.00 41.44 92 ILE A N 1
ATOM 726 C CA . ILE A 1 92 ? 6.300 8.737 -13.988 1.00 41.44 92 ILE A CA 1
ATOM 727 C C . ILE A 1 92 ? 7.407 9.021 -14.985 1.00 41.44 92 ILE A C 1
ATOM 729 O O . ILE A 1 92 ? 8.002 10.097 -14.955 1.00 41.44 92 ILE A O 1
ATOM 733 N N . ASN A 1 93 ? 7.749 8.041 -15.817 1.00 38.19 93 ASN A N 1
ATOM 734 C CA . ASN A 1 93 ? 8.508 8.353 -17.006 1.00 38.19 93 ASN A CA 1
ATOM 735 C C . ASN A 1 93 ? 7.623 9.332 -17.786 1.00 38.19 93 ASN A C 1
ATOM 737 O O . ASN A 1 93 ? 6.622 8.936 -18.373 1.00 38.19 93 ASN A O 1
ATOM 741 N N . VAL A 1 94 ? 7.928 10.625 -17.710 1.00 42.97 94 VAL A N 1
ATOM 742 C CA . VAL A 1 94 ? 7.180 11.686 -18.396 1.00 42.97 94 VAL A CA 1
ATOM 743 C C . VAL A 1 94 ? 7.257 11.537 -19.922 1.00 42.97 94 VAL A C 1
ATOM 745 O O . VAL A 1 94 ? 6.433 12.116 -20.622 1.00 42.97 94 VAL A O 1
ATOM 748 N N . ASN A 1 95 ? 8.160 10.679 -20.422 1.00 40.16 95 ASN A N 1
ATOM 749 C CA . ASN A 1 95 ? 8.231 10.246 -21.819 1.00 40.16 95 ASN A CA 1
ATOM 750 C C . ASN A 1 95 ? 7.451 8.952 -22.108 1.00 40.16 95 ASN A C 1
ATOM 752 O O . ASN A 1 95 ? 7.357 8.546 -23.268 1.00 40.16 95 ASN A O 1
ATOM 756 N N . ALA A 1 96 ? 6.873 8.287 -21.102 1.00 45.00 96 ALA A N 1
ATOM 757 C CA . ALA A 1 96 ? 5.904 7.234 -21.361 1.00 45.00 96 ALA A CA 1
ATOM 758 C C . ALA A 1 96 ? 4.673 7.901 -21.976 1.00 45.00 96 ALA A C 1
ATOM 760 O O . ALA A 1 96 ? 3.924 8.607 -21.295 1.00 45.00 96 ALA A O 1
ATOM 761 N N . LYS A 1 97 ? 4.484 7.699 -23.289 1.00 40.94 97 LYS A N 1
ATOM 762 C CA . LYS A 1 97 ? 3.241 8.039 -23.986 1.00 40.94 97 LYS A CA 1
ATOM 763 C C . LYS A 1 97 ? 2.095 7.614 -23.076 1.00 40.94 97 LYS A C 1
ATOM 765 O O . LYS A 1 97 ? 2.071 6.458 -22.647 1.00 40.94 97 LYS A O 1
ATOM 770 N N . ARG A 1 98 ? 1.180 8.541 -22.7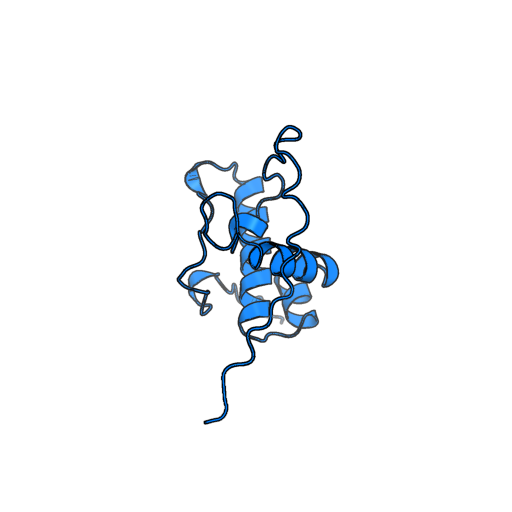45 1.00 38.56 98 ARG A N 1
ATOM 771 C CA . ARG A 1 98 ? -0.062 8.177 -22.048 1.00 38.56 98 ARG A CA 1
ATOM 772 C C . ARG A 1 98 ? -0.582 6.926 -22.752 1.00 38.56 98 ARG A C 1
ATOM 774 O O . ARG A 1 98 ? -0.700 7.005 -23.979 1.00 38.56 98 ARG A O 1
ATOM 781 N N . PRO A 1 99 ? -0.856 5.808 -22.052 1.00 43.41 99 PRO A N 1
ATOM 782 C CA . PRO A 1 99 ? -1.576 4.726 -22.696 1.00 43.41 99 PRO A CA 1
ATOM 783 C C . PRO A 1 99 ? -2.814 5.385 -23.294 1.00 43.41 99 PRO A C 1
ATOM 785 O O . PRO A 1 99 ? -3.561 6.075 -22.586 1.00 43.41 99 PRO A O 1
ATOM 788 N N . SER A 1 100 ? -2.917 5.327 -24.625 1.00 43.09 100 SER A N 1
ATOM 789 C CA . SER A 1 100 ? -4.077 5.814 -25.356 1.00 43.09 100 SER A CA 1
ATOM 790 C C . SER A 1 100 ? -5.279 5.277 -24.603 1.00 43.09 100 SER A C 1
ATOM 792 O O . SER A 1 100 ? -5.275 4.100 -24.242 1.00 43.09 100 SER A O 1
ATOM 794 N N . ARG A 1 101 ? -6.224 6.167 -24.249 1.00 36.59 101 ARG A N 1
ATOM 795 C CA . ARG A 1 101 ? -7.435 5.815 -23.489 1.00 36.59 101 ARG A CA 1
ATOM 796 C C . ARG A 1 101 ? -7.850 4.414 -23.909 1.00 36.59 101 ARG A C 1
ATOM 798 O O . ARG A 1 101 ? -8.088 4.234 -25.104 1.00 36.59 101 ARG A O 1
ATOM 805 N N . CYS A 1 102 ? -7.896 3.464 -22.970 1.00 41.03 102 CYS A N 1
ATOM 806 C CA . CYS A 1 102 ? -8.484 2.155 -23.214 1.00 41.03 102 CYS A CA 1
ATOM 807 C C . CYS A 1 102 ? -9.934 2.401 -23.634 1.00 41.03 102 CYS A C 1
ATOM 809 O O . CYS A 1 102 ? -10.838 2.535 -22.815 1.00 41.03 102 CYS A O 1
ATOM 811 N N . THR A 1 103 ? -10.112 2.585 -24.931 1.00 47.53 103 THR A N 1
ATOM 812 C CA . THR A 1 103 ? -11.371 2.653 -25.637 1.00 47.53 103 THR A CA 1
ATOM 813 C C . THR A 1 103 ? -11.560 1.244 -26.133 1.00 47.53 103 THR A C 1
ATOM 815 O O . THR A 1 103 ? -11.358 0.940 -27.296 1.00 47.53 103 THR A O 1
ATOM 818 N N . ASP A 1 104 ? -11.892 0.366 -25.195 1.00 38.94 104 ASP A N 1
ATOM 819 C CA . ASP A 1 104 ? -12.666 -0.801 -25.561 1.00 38.94 104 ASP A CA 1
ATOM 820 C C . ASP A 1 104 ? -13.668 -1.084 -24.446 1.00 38.94 104 ASP A C 1
ATOM 822 O O . ASP A 1 104 ? -13.441 -1.826 -23.494 1.00 38.94 104 ASP A O 1
ATOM 826 N N . HIS A 1 105 ? -14.794 -0.379 -24.524 1.00 38.53 105 HIS A N 1
ATOM 827 C CA . HIS A 1 105 ? -16.033 -0.836 -23.916 1.00 38.53 105 HIS A CA 1
ATOM 828 C C . HIS A 1 105 ? -16.691 -1.821 -24.883 1.00 38.53 105 HIS A C 1
ATOM 830 O O . HIS A 1 105 ? -17.761 -1.548 -25.416 1.00 38.53 105 HIS A O 1
ATOM 836 N N . ARG A 1 106 ? -16.067 -2.979 -25.104 1.00 35.66 106 ARG A N 1
ATOM 837 C CA . ARG A 1 106 ? -16.762 -4.132 -25.670 1.00 35.66 106 ARG A CA 1
ATOM 838 C C . ARG A 1 106 ? -16.993 -5.146 -24.564 1.00 35.66 106 ARG A C 1
ATOM 840 O O . ARG A 1 106 ? -16.266 -6.118 -24.399 1.00 35.66 106 ARG A O 1
ATOM 847 N N . TRP A 1 107 ? -18.050 -4.899 -23.796 1.00 34.88 107 TRP A N 1
ATOM 848 C CA . TRP A 1 107 ? -18.721 -5.958 -23.057 1.00 34.88 107 TRP A CA 1
ATOM 849 C C . TRP A 1 107 ? -19.250 -6.966 -24.082 1.00 34.88 107 TRP A C 1
ATOM 851 O O . TRP A 1 107 ? -20.309 -6.754 -24.671 1.00 34.88 107 TRP A O 1
ATOM 861 N N . HIS A 1 108 ? -18.519 -8.056 -24.322 1.00 35.81 108 HIS A N 1
ATOM 862 C CA . HIS A 1 108 ? -19.110 -9.236 -24.945 1.00 35.81 108 HIS A CA 1
ATOM 863 C C . HIS A 1 108 ? -20.095 -9.840 -23.936 1.00 35.81 108 HIS A C 1
ATOM 865 O O . HIS A 1 108 ? -19.731 -10.611 -23.051 1.00 35.81 108 HIS A O 1
ATOM 871 N N . LYS A 1 109 ? -21.363 -9.432 -24.049 1.00 41.56 109 LYS A N 1
ATOM 872 C CA . LYS A 1 109 ? -22.493 -10.212 -23.548 1.00 41.56 109 LYS A CA 1
ATOM 873 C C . LYS A 1 109 ? -22.527 -11.518 -24.339 1.00 41.56 109 LYS A C 1
ATOM 875 O O . LYS A 1 109 ? -23.032 -11.536 -25.454 1.00 41.56 109 LYS A O 1
ATOM 880 N N . SER A 1 110 ? -22.020 -12.587 -23.743 1.00 38.75 110 SER A N 1
ATOM 881 C CA . SER A 1 110 ? -22.269 -13.953 -24.204 1.00 38.75 110 SER A CA 1
ATOM 882 C C . SER A 1 110 ? -22.536 -14.840 -22.993 1.00 38.75 110 SER A C 1
ATOM 884 O O . SER A 1 110 ? -21.690 -15.621 -22.583 1.00 38.75 110 SER A O 1
ATOM 886 N N . PHE A 1 111 ? -23.712 -14.662 -22.395 1.00 37.44 111 PHE A N 1
ATOM 887 C CA . PHE A 1 111 ? -24.358 -15.641 -21.523 1.00 37.44 111 PHE A CA 1
ATOM 888 C C . PHE A 1 111 ? -25.861 -15.497 -21.749 1.00 37.44 111 PHE A C 1
ATOM 890 O O . PHE A 1 111 ? -26.455 -14.548 -21.251 1.00 37.44 111 PHE A O 1
ATOM 897 N N . PHE A 1 112 ? -26.408 -16.345 -22.619 1.00 34.06 112 PHE A N 1
ATOM 898 C CA . PHE A 1 112 ? -27.696 -17.041 -22.511 1.00 34.06 112 PHE A CA 1
ATOM 899 C C . PHE A 1 112 ? -27.907 -17.811 -23.821 1.00 34.06 112 PHE A C 1
ATOM 901 O O . PHE A 1 112 ? -28.154 -17.219 -24.871 1.00 34.06 112 PHE A O 1
ATOM 908 N N . GLY A 1 113 ? -27.748 -19.125 -23.723 1.00 34.25 113 GLY A N 1
ATOM 909 C CA . GLY A 1 113 ? -28.101 -20.154 -24.689 1.00 34.25 113 GLY A CA 1
ATOM 910 C C . GLY A 1 113 ? -28.291 -21.430 -23.893 1.00 34.25 113 GLY A C 1
ATOM 911 O O . GLY A 1 113 ? -27.368 -21.719 -23.097 1.00 34.25 113 GLY A O 1
#

Secondary structure (DSSP, 8-state):
--------GGGS---TTSPPP-GGGS-HHHHHHHHHHHHHHHHHHTT--HHHHHHHH---HHHHHHHHHHHTSBPTTSSB-GGGGG-TT----TTS-----------------

Radius of gyration: 16.86 Å; chains: 1; bounding box: 45×32×53 Å

Sequence (113 aa):
MSKSGKISCDKLDLRKDWPVPAYDLMAEAEREAVQKRMLAMALRLNGHRYKVVESLTGMKRQAVHSMLRRAEMIAPDGKPYGYRASLPHLQINVNAKRPSRCTDHRWHKSFFG